Protein AF-A0A2J4G7V6-F1 (afdb_monomer_lite)

pLDDT: mean 71.81, std 12.71, range [44.09, 90.12]

Sequence (106 aa):
MDLEEWRRLLEGRPSLDPGLYDAVISSTPIEGFESVEVWGLPYPPSETLGLEPLTREAVQEYVDYLFNYVVRSRNLDEAYLRWLEERKGVKAWDLWELLERSKADL

Foldseek 3Di:
DDQVVVLVVLPDDDDDDLVPFQADEDCDDDPRHHYDNPPPQDDQLSVVSVPDDDDPVSVVSNVCLCPVFVVPDPHPLRSSQVCCCPVVVDHPPVSVVVVVVRVVVD

Secondary structure (DSSP, 8-state):
--HHHHHHHH--PPPP-TTT-SEEEESS--TTSEEEE-TTSPPPHHHHTTTS---HHHHHHHHHHHHHTGGGSSSHHHHHHHHHHHHH----HHHHHHHHHTTTT-

Radius of gyration: 14.47 Å; chains: 1; bounding box: 30×28×39 Å

Structure (mmCIF, N/CA/C/O backbone):
data_AF-A0A2J4G7V6-F1
#
_entry.id   AF-A0A2J4G7V6-F1
#
loop_
_atom_site.group_PDB
_atom_site.id
_atom_site.type_symbol
_atom_site.label_atom_id
_atom_site.label_alt_id
_atom_site.label_comp_id
_atom_site.label_asym_id
_atom_site.label_entity_id
_atom_site.label_seq_id
_atom_site.pdbx_PDB_ins_code
_atom_site.Cartn_x
_atom_site.Cartn_y
_atom_site.Cartn_z
_atom_site.occupancy
_atom_site.B_iso_or_equiv
_atom_site.auth_seq_id
_atom_site.auth_comp_id
_atom_site.auth_asym_id
_atom_site.auth_atom_id
_atom_site.pdbx_PDB_model_num
ATOM 1 N N . MET A 1 1 ? -11.643 -17.904 16.834 1.00 55.28 1 MET A N 1
ATOM 2 C CA . MET A 1 1 ? -10.712 -17.447 15.785 1.00 55.28 1 MET A CA 1
ATOM 3 C C . MET A 1 1 ? -9.481 -16.965 16.528 1.00 55.28 1 MET A C 1
ATOM 5 O O . MET A 1 1 ? -9.627 -16.026 17.301 1.00 55.28 1 MET A O 1
ATOM 9 N N . ASP A 1 2 ? -8.371 -17.694 16.440 1.00 78.50 2 ASP A N 1
ATOM 10 C CA . ASP A 1 2 ? -7.154 -17.451 17.227 1.00 78.50 2 ASP A CA 1
ATOM 11 C C . ASP A 1 2 ? -6.214 -16.505 16.463 1.00 78.50 2 ASP A C 1
ATOM 13 O O . ASP A 1 2 ? -5.783 -16.820 15.358 1.00 78.50 2 ASP A O 1
ATOM 17 N N . LEU A 1 3 ? -5.944 -15.322 17.016 1.00 71.56 3 LEU A N 1
ATOM 18 C CA . LEU A 1 3 ? -5.118 -14.291 16.374 1.00 71.56 3 LEU A CA 1
ATOM 19 C C . LEU A 1 3 ? -3.626 -14.661 16.362 1.00 71.56 3 LEU A C 1
ATOM 21 O O . LEU A 1 3 ? -2.892 -14.213 15.485 1.00 71.56 3 LEU A O 1
ATOM 25 N N . GLU A 1 4 ? -3.182 -15.506 17.293 1.00 68.75 4 GLU A N 1
ATOM 26 C CA . GLU A 1 4 ? -1.792 -15.960 17.362 1.00 68.75 4 GLU A CA 1
ATOM 27 C C . GLU A 1 4 ? -1.476 -16.962 16.242 1.00 68.75 4 GLU A C 1
ATOM 29 O O . GLU A 1 4 ? -0.383 -16.954 15.675 1.00 68.75 4 GLU A O 1
ATOM 34 N N . GLU A 1 5 ? -2.456 -17.786 15.864 1.00 68.19 5 GLU A N 1
ATOM 35 C CA . GLU A 1 5 ? -2.359 -18.685 14.710 1.00 68.19 5 GLU A CA 1
ATOM 36 C C . GLU A 1 5 ? -2.233 -17.891 13.400 1.00 68.19 5 GLU A C 1
ATOM 38 O O . GLU A 1 5 ? -1.382 -18.196 12.564 1.00 68.19 5 GLU A O 1
ATOM 43 N N . TRP A 1 6 ? -3.002 -16.806 13.263 1.00 65.75 6 TRP A N 1
ATOM 44 C CA . TRP A 1 6 ? -2.882 -15.882 12.134 1.00 65.75 6 TRP A CA 1
ATOM 45 C C . TRP A 1 6 ? -1.517 -15.200 12.079 1.00 65.75 6 TRP A C 1
ATOM 47 O O . TRP A 1 6 ? -0.903 -15.179 11.016 1.00 65.75 6 TRP A O 1
ATOM 57 N N . ARG A 1 7 ? -0.999 -14.705 13.210 1.00 64.50 7 ARG A N 1
ATOM 58 C CA . ARG A 1 7 ? 0.333 -14.081 13.277 1.00 64.50 7 ARG A CA 1
ATOM 59 C C . ARG A 1 7 ? 1.414 -14.988 12.688 1.00 64.50 7 ARG A C 1
ATOM 61 O O . ARG A 1 7 ? 2.187 -14.561 11.837 1.00 64.50 7 ARG A O 1
ATOM 68 N N . ARG A 1 8 ? 1.414 -16.264 13.084 1.00 64.94 8 ARG A N 1
ATOM 69 C CA . ARG A 1 8 ? 2.390 -17.264 12.619 1.00 64.94 8 ARG A CA 1
ATOM 70 C C . ARG A 1 8 ? 2.306 -17.551 11.122 1.00 64.94 8 ARG A C 1
ATOM 72 O O . ARG A 1 8 ? 3.331 -17.807 10.503 1.00 64.94 8 ARG A O 1
ATOM 79 N N . LEU A 1 9 ? 1.108 -17.521 10.541 1.00 66.56 9 LEU A N 1
ATOM 80 C CA . LEU A 1 9 ? 0.916 -17.730 9.101 1.00 66.56 9 LEU A CA 1
ATOM 81 C C . LEU A 1 9 ? 1.381 -16.526 8.266 1.00 66.56 9 LEU A C 1
ATOM 83 O O . LEU A 1 9 ? 1.722 -16.693 7.098 1.00 66.56 9 LEU A O 1
ATOM 87 N N . LEU A 1 10 ? 1.397 -15.331 8.862 1.00 64.81 10 LEU A N 1
ATOM 88 C CA . LEU A 1 10 ? 1.644 -14.059 8.179 1.00 64.81 10 LEU A CA 1
ATOM 89 C C . LEU A 1 10 ? 3.094 -13.557 8.287 1.00 64.81 10 LEU A C 1
ATOM 91 O O . LEU A 1 10 ? 3.486 -12.686 7.519 1.00 64.81 10 LEU A O 1
ATOM 95 N N . GLU A 1 11 ? 3.913 -14.112 9.185 1.00 62.22 11 GLU A N 1
ATOM 96 C CA . GLU A 1 11 ? 5.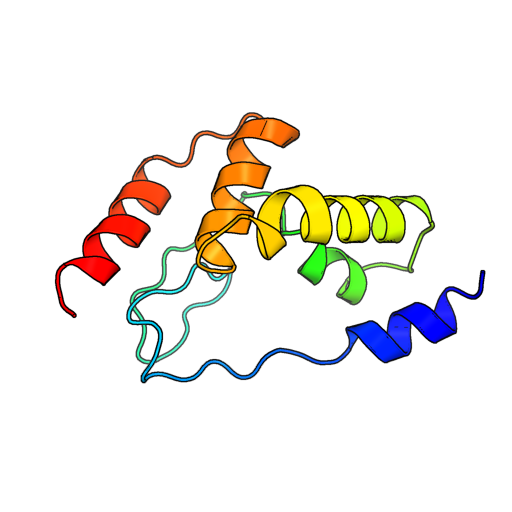328 -13.726 9.368 1.00 62.22 11 GLU A CA 1
ATOM 97 C C . GLU A 1 11 ? 6.243 -14.061 8.164 1.00 62.22 11 GLU A C 1
ATOM 99 O O . GLU A 1 11 ? 7.398 -13.630 8.118 1.00 62.22 11 GLU A O 1
ATOM 104 N N . GLY A 1 12 ? 5.756 -14.799 7.162 1.00 53.88 12 GLY A N 1
ATOM 105 C CA . GLY A 1 12 ? 6.511 -15.100 5.946 1.00 53.88 12 GLY A CA 1
ATOM 106 C C . GLY A 1 12 ? 6.658 -13.877 5.039 1.00 53.88 12 GLY A C 1
ATOM 107 O O . GLY A 1 12 ? 5.762 -13.584 4.251 1.00 53.88 12 GLY A O 1
ATOM 108 N N . ARG A 1 13 ? 7.800 -13.178 5.095 1.00 49.12 13 ARG A N 1
ATOM 109 C CA . ARG A 1 13 ? 8.128 -12.162 4.080 1.00 49.12 13 ARG A CA 1
ATOM 110 C C . ARG A 1 13 ? 8.330 -12.837 2.715 1.00 49.12 13 ARG A C 1
ATOM 112 O O . ARG A 1 13 ? 9.106 -13.792 2.642 1.00 49.12 13 ARG A O 1
ATOM 119 N N . PRO A 1 14 ? 7.698 -12.352 1.633 1.00 54.25 14 PRO A N 1
ATOM 120 C CA . PRO A 1 14 ? 8.003 -12.837 0.294 1.00 54.25 14 PRO A CA 1
ATOM 121 C C . PRO A 1 14 ? 9.444 -12.464 -0.08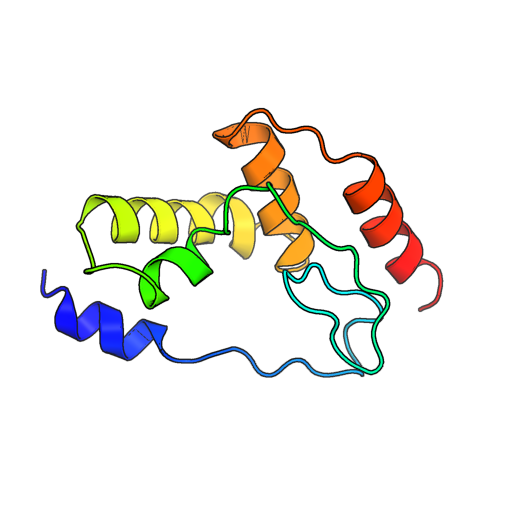1 1.00 54.25 14 PRO A C 1
ATOM 123 O O . PRO A 1 14 ? 9.888 -11.339 0.147 1.00 54.25 14 PRO A O 1
ATOM 126 N N . SER A 1 15 ? 10.190 -13.416 -0.643 1.00 49.22 15 SER A N 1
ATOM 127 C CA . SER A 1 15 ? 11.503 -13.155 -1.235 1.00 49.22 15 SER A CA 1
ATOM 128 C C . SER A 1 15 ? 11.326 -12.383 -2.542 1.00 49.22 15 SER A C 1
ATOM 130 O O . SER A 1 15 ? 10.640 -12.868 -3.443 1.00 49.22 15 SER A O 1
ATOM 132 N N . LEU A 1 16 ? 11.938 -11.203 -2.646 1.00 55.88 16 LEU A N 1
ATOM 133 C CA . LEU A 1 16 ? 11.998 -10.434 -3.890 1.00 55.88 16 LEU A CA 1
ATOM 134 C C . LEU A 1 16 ? 13.011 -11.097 -4.833 1.00 55.88 16 LEU A C 1
ATOM 136 O O . LEU A 1 16 ? 14.169 -11.280 -4.458 1.00 55.88 16 LEU A O 1
ATOM 140 N N . ASP A 1 17 ? 12.566 -11.483 -6.029 1.00 56.09 17 ASP A N 1
ATOM 141 C CA . ASP A 1 17 ? 13.423 -12.022 -7.089 1.00 56.09 17 ASP A CA 1
ATOM 142 C C . ASP A 1 17 ? 13.747 -10.899 -8.095 1.00 56.09 17 ASP A C 1
ATOM 144 O O . ASP A 1 17 ? 12.823 -10.402 -8.748 1.00 56.09 17 ASP A O 1
ATOM 148 N N . PRO A 1 18 ? 15.023 -10.493 -8.240 1.00 51.69 18 PRO A N 1
ATOM 149 C CA . PRO A 1 18 ? 15.445 -9.469 -9.198 1.00 51.69 18 PRO A CA 1
ATOM 150 C C . PRO A 1 18 ? 15.146 -9.809 -10.665 1.00 51.69 18 PRO A C 1
ATOM 152 O O . PRO A 1 18 ? 15.191 -8.926 -11.506 1.00 51.69 18 PRO A O 1
ATOM 155 N N . GLY A 1 19 ? 14.858 -11.072 -11.001 1.00 55.62 19 GLY A N 1
ATOM 156 C CA . GLY A 1 19 ? 14.493 -11.474 -12.364 1.00 55.62 19 GLY A CA 1
ATOM 157 C C . GLY A 1 19 ? 13.025 -11.234 -12.737 1.00 55.62 19 GLY A C 1
ATOM 158 O O . GLY A 1 19 ? 12.639 -11.532 -13.866 1.00 55.62 19 GLY A O 1
ATOM 159 N N . LEU A 1 20 ? 12.195 -10.765 -11.797 1.00 51.50 20 LEU A N 1
ATOM 160 C CA . LEU A 1 20 ? 10.742 -10.615 -11.966 1.00 51.50 20 LEU A CA 1
ATOM 161 C C . LEU A 1 20 ? 10.237 -9.174 -11.803 1.00 51.50 20 LEU A C 1
ATOM 163 O O . LEU A 1 20 ? 9.091 -8.902 -12.164 1.00 51.50 20 LEU A O 1
ATOM 167 N N . TYR A 1 21 ? 11.054 -8.271 -11.256 1.00 52.88 21 TYR A N 1
ATOM 168 C CA . TYR A 1 21 ? 10.655 -6.904 -10.927 1.00 52.88 21 TYR A CA 1
ATOM 169 C C . TYR A 1 21 ? 11.834 -5.949 -11.162 1.00 52.88 21 TYR A C 1
ATOM 171 O O . TYR A 1 21 ? 12.883 -6.144 -10.566 1.00 52.88 21 TYR A O 1
ATOM 179 N N . ASP A 1 22 ? 11.664 -4.905 -11.977 1.00 53.50 22 ASP A N 1
ATOM 180 C CA . ASP A 1 22 ? 12.703 -3.874 -12.186 1.00 53.50 22 ASP A CA 1
ATOM 181 C C . ASP A 1 22 ? 12.523 -2.651 -11.261 1.00 53.50 22 ASP A C 1
ATOM 183 O O . ASP A 1 22 ? 13.456 -1.886 -11.006 1.00 53.50 22 ASP A O 1
ATOM 187 N N . ALA A 1 23 ? 11.324 -2.492 -10.693 1.00 57.28 23 ALA A N 1
ATOM 188 C CA . ALA A 1 23 ? 10.979 -1.434 -9.749 1.00 57.28 23 ALA A CA 1
ATOM 189 C C . ALA A 1 23 ? 10.063 -1.974 -8.644 1.00 57.28 23 ALA A C 1
ATOM 191 O O . ALA A 1 23 ? 9.239 -2.854 -8.898 1.00 57.28 23 ALA A O 1
ATOM 192 N N . VAL A 1 24 ? 10.206 -1.437 -7.431 1.00 61.88 24 VAL A N 1
ATOM 193 C CA . VAL A 1 24 ? 9.420 -1.833 -6.250 1.00 61.88 24 VAL A CA 1
ATOM 194 C C . VAL A 1 24 ? 9.046 -0.611 -5.421 1.00 61.88 24 VAL A C 1
ATOM 196 O O . VAL A 1 24 ? 9.852 0.304 -5.223 1.00 61.88 24 VAL A O 1
ATOM 199 N N . ILE A 1 25 ? 7.822 -0.596 -4.898 1.00 64.12 25 ILE A N 1
ATOM 200 C CA . ILE A 1 25 ? 7.378 0.446 -3.976 1.00 64.12 25 ILE A CA 1
ATOM 201 C C . ILE A 1 25 ? 7.795 0.034 -2.563 1.00 64.12 25 ILE A C 1
ATOM 203 O O . ILE A 1 25 ? 7.349 -0.985 -2.044 1.00 64.12 25 ILE A O 1
ATOM 207 N N . SER A 1 26 ? 8.666 0.818 -1.925 1.00 60.72 26 SER A N 1
ATOM 208 C CA . SER A 1 26 ? 9.211 0.481 -0.607 1.00 60.72 26 SER A CA 1
ATOM 209 C C . SER A 1 26 ? 9.424 1.721 0.254 1.00 60.72 26 SER A C 1
ATOM 211 O O . SER A 1 26 ? 9.852 2.770 -0.223 1.00 60.72 26 SER A O 1
ATOM 213 N N . SER A 1 27 ? 9.187 1.591 1.561 1.00 52.78 27 SER A N 1
ATOM 214 C CA . SER A 1 27 ? 9.516 2.624 2.553 1.00 52.78 27 SER A CA 1
ATOM 215 C C . SER A 1 27 ? 11.022 2.772 2.801 1.00 52.78 27 SER A C 1
ATOM 217 O O . SER A 1 27 ? 11.451 3.656 3.541 1.00 52.78 27 SER A O 1
ATOM 219 N N . THR A 1 28 ? 11.842 1.875 2.256 1.00 53.59 28 THR A N 1
ATOM 220 C CA . THR A 1 28 ? 13.302 1.907 2.373 1.00 53.59 28 THR A CA 1
ATOM 221 C C . THR A 1 28 ? 13.921 1.546 1.024 1.00 53.59 28 THR A C 1
ATOM 223 O O . THR A 1 28 ? 13.483 0.560 0.428 1.00 53.59 28 THR A O 1
ATOM 226 N N . PRO A 1 29 ? 14.924 2.294 0.531 1.00 55.69 29 PRO A N 1
ATOM 227 C CA . PRO A 1 29 ? 15.587 1.968 -0.726 1.00 55.69 29 PRO A CA 1
ATOM 228 C C . PRO A 1 29 ? 16.110 0.528 -0.719 1.00 55.69 29 PRO A C 1
ATOM 230 O O . PRO A 1 29 ? 16.767 0.113 0.239 1.00 55.69 29 PRO A O 1
ATOM 233 N N . ILE A 1 30 ? 15.809 -0.231 -1.774 1.00 64.19 30 ILE A N 1
ATOM 234 C CA . ILE A 1 30 ? 16.294 -1.603 -1.958 1.00 64.19 30 ILE A CA 1
ATOM 235 C C . ILE A 1 30 ? 17.385 -1.562 -3.024 1.00 64.19 30 ILE A C 1
ATOM 237 O O . ILE A 1 30 ? 17.151 -1.128 -4.150 1.00 64.19 30 ILE A O 1
ATOM 241 N N . GLU A 1 31 ? 18.595 -1.979 -2.656 1.00 59.84 31 GLU A N 1
ATOM 242 C CA . GLU A 1 31 ?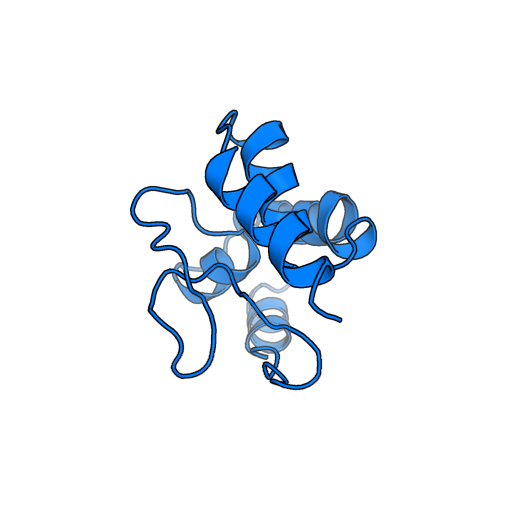 19.750 -1.966 -3.554 1.00 59.84 31 GLU A CA 1
ATOM 243 C C . GLU A 1 3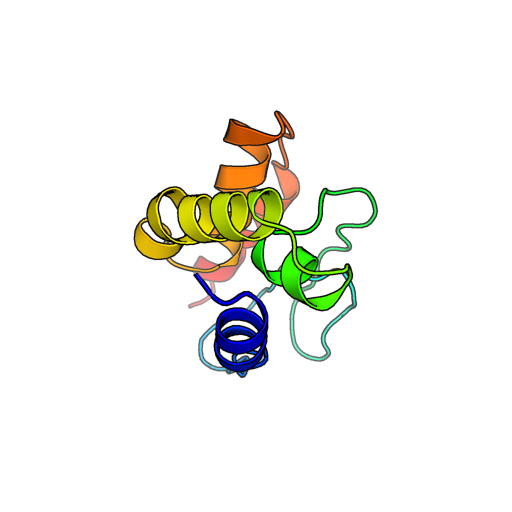1 ? 19.481 -2.840 -4.792 1.00 59.84 31 GLU A C 1
ATOM 245 O O . GLU A 1 31 ? 19.112 -4.007 -4.667 1.00 59.84 31 GLU A O 1
ATOM 250 N N . GLY A 1 32 ? 19.650 -2.261 -5.986 1.00 65.81 32 GLY A N 1
ATOM 251 C CA . GLY A 1 32 ? 19.416 -2.941 -7.265 1.00 65.81 32 GLY A CA 1
ATOM 252 C C . GLY A 1 32 ? 18.041 -2.713 -7.902 1.00 65.81 32 GLY A C 1
ATOM 253 O O . GLY A 1 32 ? 17.835 -3.203 -9.005 1.00 65.81 32 GLY A O 1
ATOM 254 N N . PHE A 1 33 ? 17.143 -1.952 -7.268 1.00 61.12 33 PHE A N 1
ATOM 255 C CA . PHE A 1 33 ? 15.825 -1.613 -7.817 1.00 61.12 33 PHE A CA 1
ATOM 256 C C . PHE A 1 33 ? 15.624 -0.097 -7.879 1.00 61.12 33 PHE A C 1
ATOM 258 O O . PHE A 1 33 ? 16.115 0.639 -7.018 1.00 61.12 33 PHE A O 1
ATOM 265 N N . GLU A 1 34 ? 14.858 0.378 -8.862 1.00 61.31 34 GLU A N 1
ATOM 266 C CA . GLU A 1 34 ? 14.348 1.749 -8.830 1.00 61.31 34 GLU A CA 1
ATOM 267 C C . GLU A 1 34 ? 13.254 1.834 -7.750 1.00 61.31 34 GLU A C 1
ATOM 269 O O . GLU A 1 34 ? 12.228 1.153 -7.824 1.00 61.31 34 GLU A O 1
ATOM 274 N N . SER A 1 35 ? 13.502 2.619 -6.697 1.00 57.44 35 SER A N 1
ATOM 275 C CA . SER A 1 35 ? 12.604 2.746 -5.544 1.00 57.44 35 SER A CA 1
ATOM 276 C C . SER A 1 35 ? 12.103 4.176 -5.394 1.00 57.44 35 SER A C 1
ATOM 278 O O . SER A 1 35 ? 12.907 5.111 -5.388 1.00 57.44 35 SER A O 1
ATOM 280 N N . VAL A 1 36 ? 10.800 4.342 -5.174 1.00 60.97 36 VAL A N 1
ATOM 281 C CA . VAL A 1 36 ? 10.223 5.634 -4.785 1.00 60.97 36 VAL A CA 1
ATOM 282 C C . VAL A 1 36 ? 10.006 5.658 -3.283 1.00 60.97 36 VAL A C 1
ATOM 284 O O . VAL A 1 36 ? 9.354 4.777 -2.726 1.00 60.97 36 VAL A O 1
ATOM 287 N N . GLU A 1 37 ? 10.528 6.695 -2.633 1.00 57.31 37 GLU A N 1
ATOM 288 C CA . GLU A 1 37 ? 10.251 6.962 -1.228 1.00 57.31 37 GLU A CA 1
ATOM 289 C C . GLU A 1 37 ? 8.762 7.273 -1.021 1.00 57.31 37 GLU A C 1
ATOM 291 O O . GLU A 1 37 ? 8.258 8.318 -1.424 1.00 57.31 37 GLU A O 1
ATOM 296 N N . VAL A 1 38 ? 8.054 6.370 -0.343 1.00 63.66 38 VAL A N 1
ATOM 297 C CA . VAL A 1 38 ? 6.620 6.503 -0.024 1.00 63.66 38 VAL A CA 1
ATOM 298 C C . VAL A 1 38 ? 6.348 7.129 1.345 1.00 63.66 38 VAL A C 1
ATOM 300 O O . VAL A 1 38 ? 5.299 6.898 1.949 1.00 63.66 38 VAL A O 1
ATOM 303 N N . TRP A 1 39 ? 7.287 7.922 1.868 1.00 58.47 39 TRP A N 1
ATOM 304 C CA . TRP A 1 39 ? 7.140 8.579 3.168 1.00 58.47 39 TRP A CA 1
ATOM 305 C C . TRP A 1 39 ? 5.842 9.399 3.233 1.00 58.47 39 TRP A C 1
ATOM 307 O O . TRP A 1 39 ? 5.629 10.325 2.454 1.00 58.47 39 TRP A O 1
ATOM 317 N N . GLY A 1 40 ? 4.970 9.057 4.186 1.00 66.19 40 GLY A N 1
ATOM 318 C CA . GLY A 1 40 ? 3.671 9.710 4.384 1.00 66.19 40 GLY A CA 1
ATOM 319 C C . GLY A 1 40 ? 2.483 9.020 3.704 1.00 66.19 40 GLY A C 1
ATOM 320 O O . GLY A 1 40 ? 1.346 9.433 3.943 1.00 66.19 40 GLY A O 1
ATOM 321 N N . LEU A 1 41 ? 2.704 7.960 2.918 1.00 76.12 41 LEU A N 1
ATOM 322 C CA . LEU A 1 41 ? 1.620 7.103 2.441 1.00 76.12 41 LEU A CA 1
ATOM 323 C C . LEU A 1 41 ? 1.217 6.074 3.514 1.00 76.12 41 LEU A C 1
ATOM 325 O O . LEU A 1 41 ? 2.077 5.583 4.248 1.00 76.12 41 LEU A O 1
ATOM 329 N N . PRO A 1 42 ? -0.084 5.745 3.636 1.00 77.06 42 PRO A N 1
ATOM 330 C CA . PRO A 1 42 ? -0.543 4.688 4.530 1.00 77.06 42 PRO A CA 1
ATOM 331 C C . PRO A 1 42 ? 0.137 3.356 4.214 1.00 77.06 42 PRO A C 1
ATOM 333 O O . PRO A 1 42 ? 0.074 2.910 3.075 1.00 77.06 42 PRO A O 1
ATOM 336 N N . TYR A 1 43 ? 0.713 2.692 5.220 1.00 76.44 43 TYR A N 1
ATOM 337 C CA . TYR A 1 43 ? 1.281 1.355 5.040 1.00 76.44 43 TYR A CA 1
ATOM 338 C C . TYR A 1 43 ? 0.242 0.382 4.467 1.00 76.44 43 TYR A C 1
ATOM 340 O O . TYR A 1 43 ? -0.920 0.419 4.894 1.00 76.44 43 TYR A O 1
ATOM 348 N N . PRO A 1 44 ? 0.637 -0.510 3.541 1.00 77.38 44 PRO A N 1
ATOM 349 C CA . PRO A 1 44 ? -0.259 -1.543 3.055 1.00 77.38 44 PRO A CA 1
ATOM 350 C C . PRO A 1 44 ? -0.713 -2.437 4.221 1.00 77.38 44 PRO A C 1
ATOM 352 O O . PRO A 1 44 ? 0.082 -2.710 5.128 1.00 77.38 44 PRO A O 1
ATOM 355 N N . PRO A 1 45 ? -1.949 -2.970 4.190 1.00 80.06 45 PRO A N 1
ATOM 356 C CA . PRO A 1 45 ? -2.481 -3.820 5.260 1.00 80.06 45 PRO A CA 1
ATOM 357 C C . PRO A 1 45 ? -1.609 -5.041 5.597 1.00 80.06 45 PRO A C 1
ATOM 359 O O . PRO A 1 45 ? -1.638 -5.543 6.717 1.00 80.06 45 PRO A O 1
ATOM 362 N N . SER A 1 46 ? -0.808 -5.518 4.639 1.00 74.06 46 SER A N 1
ATOM 363 C CA . SER A 1 46 ? 0.171 -6.593 4.838 1.00 74.06 46 SER A CA 1
ATOM 364 C C . SER A 1 46 ? 1.292 -6.232 5.812 1.00 74.06 46 SER A C 1
ATOM 366 O O . SER A 1 46 ? 1.773 -7.101 6.531 1.00 74.06 46 SER A O 1
ATOM 368 N N . GLU A 1 47 ? 1.708 -4.968 5.852 1.00 70.81 47 GLU A N 1
ATOM 369 C CA . GLU A 1 47 ? 2.781 -4.499 6.733 1.00 70.81 47 GLU A CA 1
ATOM 370 C C . GLU A 1 47 ? 2.261 -4.106 8.116 1.00 70.81 47 GLU A C 1
ATOM 372 O O . GLU A 1 47 ? 2.974 -4.235 9.110 1.00 70.81 47 GLU A O 1
ATOM 377 N N . THR A 1 48 ? 0.991 -3.707 8.215 1.00 71.19 48 THR A N 1
ATOM 378 C CA . THR A 1 48 ? 0.362 -3.325 9.488 1.00 71.19 48 THR A CA 1
ATOM 379 C C . THR A 1 48 ? 0.248 -4.507 10.456 1.00 71.19 48 THR A C 1
ATOM 381 O O . THR A 1 48 ? 0.371 -4.333 11.666 1.00 71.19 48 THR A O 1
ATOM 384 N N . LEU A 1 49 ? 0.101 -5.728 9.930 1.00 69.56 49 LEU A N 1
ATOM 385 C CA . LEU A 1 49 ? 0.041 -6.963 10.723 1.00 69.56 49 LEU A CA 1
ATOM 386 C C . LEU A 1 49 ? 1.331 -7.272 11.498 1.00 69.56 49 LEU A C 1
ATOM 388 O O . LEU A 1 49 ? 1.280 -8.002 12.486 1.00 69.56 49 LEU A O 1
ATOM 392 N N . GLY A 1 50 ? 2.477 -6.753 11.048 1.00 60.97 50 GLY A N 1
ATOM 393 C CA . GLY A 1 50 ? 3.777 -6.978 11.684 1.00 60.97 50 GLY A CA 1
ATOM 394 C C . GLY A 1 50 ? 4.200 -5.892 12.677 1.00 60.97 50 GLY A C 1
ATOM 395 O O . GLY A 1 50 ? 5.199 -6.076 13.371 1.00 60.97 50 GLY A O 1
ATOM 396 N N . LEU A 1 51 ? 3.484 -4.763 12.731 1.00 61.03 51 LEU A N 1
ATOM 397 C CA . LEU A 1 51 ? 3.908 -3.556 13.456 1.00 61.03 51 LEU A CA 1
ATOM 398 C C . LEU A 1 51 ? 3.111 -3.294 14.743 1.00 61.03 51 LEU A C 1
ATOM 400 O O . LEU A 1 51 ? 3.638 -2.674 15.665 1.00 61.03 51 LEU A O 1
ATOM 404 N N . GLU A 1 52 ? 1.873 -3.780 14.835 1.00 63.66 52 GLU A N 1
ATOM 405 C CA . GLU A 1 52 ? 0.969 -3.524 15.963 1.00 63.66 52 GLU A CA 1
ATOM 406 C C . GLU A 1 52 ? 0.401 -4.824 16.565 1.00 63.66 52 GLU A C 1
ATOM 408 O O . GLU A 1 52 ? 0.442 -5.878 15.923 1.00 63.66 52 GLU A O 1
ATOM 413 N N . PRO A 1 53 ? -0.140 -4.797 17.803 1.00 69.69 53 PRO A N 1
ATOM 414 C CA . PRO A 1 53 ? -0.898 -5.922 18.340 1.00 69.69 53 PRO A CA 1
ATOM 415 C C . PRO A 1 53 ? -2.023 -6.309 17.376 1.00 69.69 53 PRO A C 1
ATOM 417 O O . PRO A 1 53 ? -2.848 -5.472 17.016 1.00 69.69 53 PRO A O 1
ATOM 420 N N . LEU A 1 54 ? -2.066 -7.581 16.972 1.00 76.44 54 LEU A N 1
ATOM 421 C CA . LEU A 1 54 ? -3.047 -8.067 16.004 1.00 76.44 54 LEU A CA 1
ATOM 422 C C . LEU A 1 54 ? -4.476 -7.833 16.519 1.00 76.44 54 LEU A C 1
ATOM 424 O O . LEU A 1 54 ? -4.874 -8.379 17.551 1.00 76.44 54 LEU A O 1
ATOM 428 N N . THR A 1 55 ? -5.260 -7.048 15.784 1.00 83.56 55 THR A N 1
ATOM 429 C CA . THR A 1 55 ? -6.688 -6.825 16.045 1.00 83.56 55 THR A CA 1
ATOM 430 C C . THR A 1 55 ? -7.541 -7.541 15.004 1.00 83.56 55 THR A C 1
ATOM 432 O O . THR A 1 55 ? -7.077 -7.888 13.915 1.00 83.56 55 THR A O 1
ATOM 435 N N . ARG A 1 56 ? -8.821 -7.771 15.320 1.00 83.75 56 ARG A N 1
ATOM 436 C CA . ARG A 1 56 ? -9.770 -8.348 14.356 1.00 83.75 56 ARG A CA 1
ATOM 437 C C . ARG A 1 56 ? -9.915 -7.440 13.137 1.00 83.75 56 ARG A C 1
ATOM 439 O O . ARG A 1 56 ? -9.996 -7.935 12.019 1.00 83.75 56 ARG A O 1
ATOM 446 N N . GLU A 1 57 ? -9.954 -6.137 13.372 1.00 85.25 57 GLU A N 1
ATOM 447 C CA . GLU A 1 57 ? -10.105 -5.106 12.356 1.00 85.25 57 GLU A CA 1
ATOM 448 C C . GLU A 1 57 ? -8.910 -5.120 11.398 1.00 85.25 57 GLU A C 1
ATOM 450 O O . GLU A 1 57 ? -9.116 -5.123 10.187 1.00 85.25 57 GLU A O 1
ATOM 455 N N . ALA A 1 58 ? -7.684 -5.247 11.920 1.00 81.19 58 ALA A N 1
ATOM 456 C CA . ALA A 1 58 ? -6.476 -5.360 11.104 1.00 81.19 58 ALA A CA 1
ATOM 457 C C . ALA A 1 58 ? -6.464 -6.641 10.252 1.00 81.19 58 ALA A C 1
ATOM 459 O O . ALA A 1 58 ? -6.158 -6.593 9.062 1.00 81.19 58 ALA A O 1
ATOM 460 N N . VAL A 1 59 ? -6.857 -7.786 10.825 1.00 82.69 59 VAL A N 1
ATOM 461 C CA . VAL A 1 59 ? -6.980 -9.044 10.062 1.00 82.69 59 VAL A CA 1
ATOM 462 C C . VAL A 1 59 ? -8.037 -8.918 8.973 1.00 82.69 59 VAL A C 1
ATOM 464 O O . VAL A 1 59 ? -7.827 -9.376 7.853 1.00 82.69 59 VAL A O 1
ATOM 467 N N . GLN A 1 60 ? -9.172 -8.293 9.281 1.00 87.81 60 GLN A N 1
ATOM 468 C CA . GLN A 1 60 ? -10.238 -8.104 8.309 1.00 87.81 60 GLN A CA 1
ATOM 469 C C . GLN A 1 60 ? -9.815 -7.160 7.178 1.00 87.81 60 GLN A C 1
ATOM 471 O O . GLN A 1 60 ? -10.050 -7.486 6.018 1.00 87.81 60 GLN A O 1
ATOM 476 N N . GLU A 1 61 ? -9.141 -6.047 7.484 1.00 85.62 61 GLU A N 1
ATOM 477 C CA . GLU A 1 61 ? -8.591 -5.140 6.468 1.00 85.62 61 GLU A CA 1
ATOM 478 C C . GLU A 1 61 ? -7.543 -5.847 5.596 1.00 85.62 61 GLU A C 1
ATOM 480 O O . GLU A 1 61 ? -7.544 -5.669 4.379 1.00 85.62 61 GLU A O 1
ATOM 485 N N . TYR A 1 62 ? -6.710 -6.717 6.174 1.00 86.44 62 TYR A N 1
ATOM 486 C CA . TYR A 1 62 ? -5.757 -7.527 5.416 1.00 86.44 62 TYR A CA 1
ATOM 487 C C . TYR A 1 62 ? -6.428 -8.558 4.497 1.00 86.44 62 TYR A C 1
ATOM 489 O O . TYR A 1 62 ? -6.058 -8.685 3.330 1.00 86.44 62 TYR A O 1
ATOM 497 N N . VAL A 1 63 ? -7.435 -9.284 4.986 1.00 86.44 63 VAL A N 1
ATOM 498 C CA . VAL A 1 63 ? -8.186 -10.251 4.169 1.00 86.44 63 VAL A CA 1
ATOM 499 C C . VAL A 1 63 ? -8.912 -9.535 3.028 1.00 86.44 63 VAL A C 1
ATOM 501 O 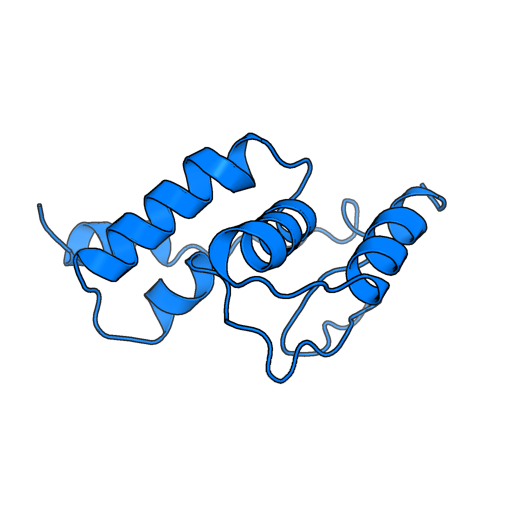O . VAL A 1 63 ? -8.831 -9.972 1.878 1.00 86.44 63 VAL A O 1
ATOM 504 N N . ASP A 1 64 ? -9.560 -8.405 3.315 1.00 88.88 64 ASP A N 1
ATOM 505 C CA . ASP A 1 64 ? -10.170 -7.551 2.294 1.00 88.88 64 ASP A CA 1
ATOM 506 C C . ASP A 1 64 ? -9.126 -7.082 1.273 1.00 88.88 64 ASP A C 1
ATOM 508 O O . ASP A 1 64 ? -9.406 -7.074 0.073 1.00 88.88 64 ASP A O 1
ATOM 512 N N . TYR A 1 65 ? -7.928 -6.706 1.729 1.00 87.69 65 TYR A N 1
ATOM 513 C CA . TYR A 1 65 ? -6.830 -6.290 0.864 1.00 87.69 65 TYR A CA 1
ATOM 514 C C . TYR A 1 65 ? -6.402 -7.407 -0.095 1.00 87.69 65 TYR A C 1
ATOM 516 O O . TYR A 1 65 ? -6.314 -7.192 -1.306 1.00 87.69 65 TYR A O 1
ATOM 524 N N . LEU A 1 66 ? -6.227 -8.627 0.418 1.00 85.88 66 LEU A N 1
ATOM 525 C CA . LEU A 1 66 ? -5.857 -9.783 -0.394 1.00 85.88 66 LEU A CA 1
ATOM 526 C C . LEU A 1 66 ? -6.887 -10.077 -1.492 1.00 85.88 66 LEU A C 1
ATOM 528 O O . LEU A 1 66 ? -6.535 -10.177 -2.667 1.00 85.88 66 LEU A O 1
ATOM 532 N N . PHE A 1 67 ? -8.163 -10.213 -1.125 1.00 89.69 67 PHE A N 1
ATOM 533 C CA . PHE A 1 67 ? -9.187 -10.674 -2.066 1.00 89.69 67 PHE A CA 1
ATOM 534 C C . PHE A 1 67 ? -9.662 -9.593 -3.036 1.00 89.69 67 PHE A C 1
ATOM 536 O O . PHE A 1 67 ? -10.006 -9.909 -4.178 1.00 89.69 67 PHE A O 1
ATOM 543 N N . ASN A 1 68 ? -9.693 -8.330 -2.606 1.00 90.12 68 ASN A N 1
ATOM 544 C CA . ASN A 1 68 ? -10.169 -7.244 -3.458 1.00 90.12 68 ASN A CA 1
ATOM 545 C C . ASN A 1 68 ? -9.059 -6.649 -4.328 1.00 90.12 68 ASN A C 1
ATOM 547 O O . ASN A 1 68 ? -9.362 -6.210 -5.437 1.00 90.12 68 ASN A O 1
ATOM 551 N N . TYR A 1 69 ? -7.805 -6.672 -3.862 1.00 88.06 69 TYR A N 1
ATOM 552 C CA . TYR A 1 69 ? -6.688 -6.018 -4.544 1.00 88.06 69 TYR A CA 1
ATOM 553 C C . TYR A 1 69 ? -5.636 -7.021 -5.011 1.00 88.06 69 TYR A C 1
ATOM 555 O O . TYR A 1 69 ? -5.450 -7.165 -6.214 1.00 88.06 69 TYR A O 1
ATOM 563 N N . VAL A 1 70 ? -5.003 -7.783 -4.113 1.00 84.50 70 VAL A N 1
ATOM 564 C CA . VAL A 1 70 ? -3.856 -8.642 -4.484 1.00 84.50 70 VAL A CA 1
ATOM 565 C C . VAL A 1 70 ? -4.218 -9.695 -5.533 1.00 84.50 70 VAL A C 1
ATOM 567 O O . VAL A 1 70 ? -3.522 -9.818 -6.532 1.00 84.50 70 VAL A O 1
ATOM 570 N N . VAL A 1 71 ? -5.332 -10.412 -5.365 1.00 83.69 71 VAL A N 1
ATOM 571 C CA . VAL A 1 71 ? -5.766 -11.458 -6.317 1.00 83.69 71 VAL A CA 1
ATOM 572 C C . VAL A 1 71 ? -6.128 -10.890 -7.699 1.00 83.69 71 VAL A C 1
ATOM 574 O O . VAL A 1 71 ? -6.097 -11.613 -8.693 1.00 83.69 71 VAL A O 1
ATOM 577 N N . ARG A 1 72 ? -6.510 -9.611 -7.772 1.00 84.81 72 ARG A N 1
ATOM 578 C CA . ARG A 1 72 ? -6.973 -8.952 -9.006 1.00 84.81 72 ARG A CA 1
ATOM 579 C C . ARG A 1 72 ? -5.907 -8.095 -9.678 1.00 84.81 72 ARG A C 1
ATOM 581 O O . ARG A 1 72 ? -6.129 -7.632 -10.796 1.00 84.81 72 ARG A O 1
ATOM 588 N N . SER A 1 73 ? -4.793 -7.881 -8.998 1.00 82.94 73 SER A N 1
ATOM 589 C CA . SER A 1 73 ? -3.667 -7.097 -9.475 1.00 82.94 73 SER A CA 1
ATOM 590 C C . SER A 1 73 ? -2.596 -7.997 -10.063 1.00 82.94 73 SER A C 1
ATOM 592 O O . SER A 1 73 ? -2.477 -9.173 -9.724 1.00 82.94 73 SER A O 1
ATOM 594 N N . ARG A 1 74 ? -1.791 -7.438 -10.962 1.00 80.94 74 ARG A N 1
ATOM 595 C CA . ARG A 1 74 ? -0.694 -8.168 -11.599 1.00 80.94 74 ARG A CA 1
ATOM 596 C C . ARG A 1 74 ? 0.454 -8.417 -10.623 1.00 80.94 74 ARG A C 1
ATOM 598 O O . ARG A 1 74 ? 1.136 -9.427 -10.740 1.00 80.94 74 ARG A O 1
ATOM 605 N N . ASN A 1 75 ? 0.660 -7.498 -9.683 1.00 79.75 75 ASN A N 1
ATOM 606 C CA . ASN A 1 75 ? 1.668 -7.570 -8.631 1.00 79.75 75 ASN A CA 1
ATOM 607 C C . ASN A 1 75 ? 1.200 -6.823 -7.365 1.00 79.75 75 ASN A C 1
ATOM 609 O O . ASN A 1 75 ? 0.110 -6.240 -7.326 1.00 79.75 75 ASN A O 1
ATOM 613 N N . LEU A 1 76 ? 2.022 -6.877 -6.314 1.00 80.75 76 LEU A N 1
ATOM 614 C CA . LEU A 1 76 ? 1.730 -6.240 -5.027 1.00 80.75 76 LEU A CA 1
ATOM 615 C C . LEU A 1 76 ? 1.736 -4.708 -5.113 1.00 80.75 76 LEU A C 1
ATOM 617 O O . LEU A 1 76 ? 0.920 -4.079 -4.443 1.00 80.75 76 LEU A O 1
ATOM 621 N N . ASP A 1 77 ? 2.574 -4.121 -5.968 1.00 82.25 77 ASP A N 1
ATOM 622 C CA . ASP A 1 77 ? 2.628 -2.669 -6.171 1.00 82.25 77 ASP A CA 1
ATOM 623 C C . ASP A 1 77 ? 1.320 -2.140 -6.779 1.00 82.25 77 ASP A C 1
ATOM 625 O O . ASP A 1 77 ? 0.723 -1.198 -6.262 1.00 82.25 77 ASP A O 1
ATOM 629 N N . GLU A 1 78 ? 0.792 -2.802 -7.815 1.00 84.94 78 GLU A N 1
ATOM 630 C CA . GLU A 1 78 ? -0.509 -2.465 -8.401 1.00 84.94 78 GLU A CA 1
ATOM 631 C C . GLU A 1 78 ? -1.643 -2.630 -7.377 1.00 84.94 78 GLU A C 1
ATOM 633 O O . GLU A 1 78 ? -2.563 -1.812 -7.315 1.00 84.94 78 GLU A O 1
ATOM 638 N N . ALA A 1 79 ? -1.602 -3.691 -6.563 1.00 87.56 79 ALA A N 1
ATOM 639 C CA . ALA A 1 79 ? -2.577 -3.906 -5.493 1.00 87.56 79 ALA A CA 1
ATOM 640 C C . ALA A 1 79 ? -2.564 -2.763 -4.474 1.00 87.56 79 ALA A C 1
ATOM 642 O O . ALA A 1 79 ? -3.626 -2.263 -4.093 1.00 87.56 79 ALA A O 1
ATOM 643 N N . TYR A 1 80 ? -1.373 -2.320 -4.082 1.00 85.69 80 TYR A N 1
ATOM 644 C CA . TYR A 1 80 ? -1.193 -1.231 -3.140 1.00 85.69 80 TYR A CA 1
ATOM 645 C C . TYR A 1 80 ? -1.699 0.103 -3.698 1.00 85.69 80 TYR A C 1
ATOM 647 O O . TYR A 1 80 ? -2.461 0.793 -3.019 1.00 85.69 80 TYR A O 1
ATOM 655 N N . LEU A 1 81 ? -1.365 0.438 -4.949 1.00 87.69 81 LEU A N 1
ATOM 656 C CA . LEU A 1 81 ? -1.816 1.679 -5.590 1.00 87.69 81 LEU A CA 1
ATOM 657 C C . LEU A 1 81 ? -3.337 1.740 -5.746 1.00 87.69 81 LEU A C 1
ATOM 659 O O . LEU A 1 81 ? -3.951 2.753 -5.408 1.00 87.69 81 LEU A O 1
ATOM 663 N N . ARG A 1 82 ? -3.968 0.641 -6.175 1.00 88.25 82 ARG A N 1
ATOM 664 C CA . ARG A 1 82 ? -5.436 0.559 -6.247 1.00 88.25 82 ARG A CA 1
ATOM 665 C C . ARG A 1 82 ? -6.085 0.726 -4.873 1.00 88.25 82 ARG A C 1
ATOM 667 O O . ARG A 1 82 ? -7.083 1.432 -4.744 1.00 88.25 82 ARG A O 1
ATOM 674 N N . TRP A 1 83 ? -5.522 0.106 -3.836 1.00 89.62 83 TRP A N 1
ATOM 675 C CA . TRP A 1 83 ? -6.020 0.261 -2.468 1.00 89.62 83 TRP A CA 1
ATOM 676 C C . TRP A 1 83 ? -5.856 1.698 -1.951 1.00 89.62 83 TRP A C 1
ATOM 678 O O . TRP A 1 83 ? -6.792 2.240 -1.359 1.00 89.62 83 TRP A O 1
ATOM 688 N N . LEU A 1 84 ? -4.718 2.347 -2.209 1.00 88.31 84 LEU A N 1
ATOM 689 C CA . LEU A 1 84 ? -4.489 3.750 -1.849 1.00 88.31 84 LEU A CA 1
ATOM 690 C C . LEU A 1 84 ? -5.539 4.676 -2.471 1.00 88.31 84 LEU A C 1
ATOM 692 O O . LEU A 1 84 ? -6.107 5.524 -1.776 1.00 88.31 84 LEU A O 1
ATOM 696 N N . GLU A 1 85 ? -5.840 4.486 -3.753 1.00 88.06 85 GLU A N 1
ATOM 697 C CA . GLU A 1 85 ? -6.821 5.303 -4.462 1.00 88.06 85 GLU A CA 1
ATOM 698 C C . GLU A 1 85 ? -8.247 5.055 -3.973 1.00 88.06 85 GLU A C 1
ATOM 700 O O . GLU A 1 85 ? -8.961 6.002 -3.642 1.00 88.06 85 GLU A O 1
ATOM 705 N N . GLU A 1 86 ? -8.666 3.793 -3.890 1.00 87.00 86 GLU A N 1
ATOM 706 C CA . GLU A 1 86 ? -10.059 3.444 -3.606 1.00 87.00 86 GLU A CA 1
ATOM 707 C C . GLU A 1 86 ? -10.422 3.551 -2.122 1.00 87.00 86 GLU A C 1
ATOM 709 O O . GLU A 1 86 ? -11.508 4.023 -1.780 1.00 87.00 86 GLU A O 1
ATOM 714 N N . ARG A 1 87 ? -9.540 3.099 -1.222 1.00 83.94 87 ARG A N 1
ATOM 715 C CA . ARG A 1 87 ? -9.820 3.047 0.223 1.00 83.94 87 ARG A CA 1
ATOM 716 C C . ARG A 1 87 ? -9.313 4.266 0.973 1.00 83.94 87 ARG A C 1
ATOM 718 O O . ARG A 1 87 ? -9.907 4.614 1.993 1.00 83.94 87 ARG A O 1
ATOM 725 N N . LYS A 1 88 ? -8.223 4.892 0.519 1.00 80.06 88 LYS A N 1
ATOM 726 C CA . LYS A 1 88 ? -7.618 6.047 1.205 1.00 80.06 88 LYS A CA 1
ATOM 727 C C . LYS A 1 88 ? -7.807 7.362 0.440 1.00 80.06 88 LYS A C 1
ATOM 729 O O . LYS A 1 88 ? -7.518 8.417 0.997 1.00 80.06 88 LYS A O 1
ATOM 734 N N . GLY A 1 89 ? -8.335 7.326 -0.788 1.00 81.19 89 GLY A N 1
ATOM 735 C CA . GLY A 1 89 ? -8.565 8.519 -1.609 1.00 81.19 89 GLY A CA 1
ATOM 736 C C . GLY A 1 89 ? -7.276 9.199 -2.076 1.00 81.19 89 GLY A C 1
ATOM 737 O O . GLY A 1 89 ? -7.314 10.353 -2.507 1.00 81.19 89 GLY A O 1
ATOM 738 N N . VAL A 1 90 ? -6.134 8.514 -1.965 1.00 81.06 90 VAL A N 1
ATOM 739 C CA . VAL A 1 90 ? -4.819 9.055 -2.306 1.00 81.06 90 VAL A CA 1
ATOM 740 C C . VAL A 1 90 ? -4.515 8.726 -3.758 1.00 81.06 90 VAL A C 1
ATOM 742 O O . VAL A 1 90 ? -4.394 7.561 -4.114 1.00 81.06 90 VAL A O 1
ATOM 745 N N . LYS A 1 91 ? -4.368 9.755 -4.594 1.00 78.81 91 LYS A N 1
ATOM 746 C CA . LYS A 1 91 ? -3.963 9.596 -5.994 1.00 78.81 91 LYS A CA 1
ATOM 747 C C . LYS A 1 91 ? -2.450 9.707 -6.106 1.00 78.81 91 LYS A C 1
ATOM 749 O O . LYS A 1 91 ? -1.912 10.798 -5.928 1.00 78.81 91 LYS A O 1
ATOM 754 N N . ALA A 1 92 ? -1.788 8.598 -6.409 1.00 79.25 92 ALA A N 1
ATOM 755 C CA . ALA A 1 92 ? -0.336 8.518 -6.531 1.00 79.25 92 ALA A CA 1
ATOM 756 C C . ALA A 1 92 ? 0.079 8.336 -8.000 1.00 79.25 92 ALA A C 1
ATOM 758 O O . ALA A 1 92 ? 0.642 7.312 -8.379 1.00 79.25 92 ALA A O 1
ATOM 759 N N . TRP A 1 93 ? -0.240 9.330 -8.837 1.00 79.88 93 TRP A N 1
ATOM 760 C CA . TRP A 1 93 ? -0.000 9.286 -10.286 1.00 79.88 93 TRP A CA 1
ATOM 761 C C . TRP A 1 93 ? 1.459 8.998 -10.646 1.00 79.88 93 TRP A C 1
ATOM 763 O O . TRP A 1 93 ? 1.706 8.187 -11.532 1.00 79.88 93 TRP A O 1
ATOM 773 N N . ASP A 1 94 ? 2.404 9.586 -9.912 1.00 77.19 94 ASP A N 1
ATOM 774 C CA . ASP A 1 94 ? 3.838 9.378 -10.139 1.00 77.19 94 ASP A CA 1
ATOM 775 C C . ASP A 1 94 ? 4.248 7.910 -9.904 1.00 77.19 94 ASP A C 1
ATOM 777 O O . ASP A 1 94 ? 5.093 7.371 -10.617 1.00 77.19 94 ASP A O 1
ATOM 781 N N . LEU A 1 95 ? 3.609 7.224 -8.945 1.00 81.12 95 LEU A N 1
ATOM 782 C CA . LEU A 1 95 ? 3.857 5.803 -8.678 1.00 81.12 95 LEU A CA 1
ATOM 783 C C . LEU A 1 95 ? 3.231 4.902 -9.746 1.00 81.12 95 LEU A C 1
ATOM 785 O O . LEU A 1 95 ? 3.825 3.893 -10.120 1.00 81.12 95 LEU A O 1
ATOM 789 N N . TRP A 1 96 ? 2.053 5.269 -10.257 1.00 83.88 96 TRP A N 1
ATOM 790 C CA . TRP A 1 96 ? 1.448 4.582 -11.399 1.00 83.88 96 TRP A CA 1
ATOM 791 C C . TRP A 1 96 ? 2.306 4.709 -12.656 1.00 83.88 96 TRP A C 1
ATOM 793 O O . TRP A 1 96 ? 2.485 3.727 -13.372 1.00 83.88 96 TRP A O 1
ATOM 803 N N . GLU A 1 97 ? 2.854 5.896 -12.917 1.00 82.81 97 GLU A N 1
ATOM 804 C CA . GLU A 1 97 ? 3.750 6.115 -14.049 1.00 82.81 97 GLU A CA 1
ATOM 805 C C . GLU A 1 97 ? 5.019 5.264 -13.918 1.00 82.81 97 GLU A C 1
ATOM 807 O O . GLU A 1 97 ? 5.406 4.592 -14.872 1.00 82.81 97 GLU A O 1
ATOM 812 N N . LEU A 1 98 ? 5.623 5.217 -12.728 1.00 77.94 98 LEU A N 1
ATOM 813 C CA . LEU A 1 98 ? 6.790 4.376 -12.459 1.00 77.94 98 LEU A CA 1
ATOM 814 C C . LEU A 1 98 ? 6.493 2.881 -12.669 1.00 77.94 98 LEU A C 1
ATOM 816 O O . LEU A 1 98 ? 7.264 2.184 -13.328 1.00 77.94 98 LEU A O 1
ATOM 820 N N . LEU A 1 99 ? 5.345 2.406 -12.176 1.00 78.81 99 LEU A N 1
ATOM 821 C CA . LEU A 1 99 ? 4.903 1.020 -12.340 1.00 78.81 99 LEU A CA 1
ATOM 822 C C . LEU A 1 99 ? 4.653 0.633 -13.809 1.00 78.81 99 LEU A C 1
ATOM 824 O O . LEU A 1 99 ? 4.834 -0.524 -14.187 1.00 78.81 99 LEU A O 1
ATOM 828 N N . GLU A 1 100 ? 4.204 1.567 -14.648 1.00 81.12 100 GLU A N 1
ATOM 829 C CA . GLU A 1 100 ? 4.008 1.306 -16.078 1.00 81.12 100 GLU A CA 1
ATOM 830 C C . GLU A 1 100 ? 5.317 1.384 -16.871 1.00 81.12 100 GLU A C 1
ATOM 832 O O . GLU A 1 100 ? 5.495 0.625 -17.825 1.00 81.12 100 GLU A O 1
ATOM 837 N N . ARG A 1 101 ? 6.262 2.243 -16.469 1.00 73.31 101 ARG A N 1
ATOM 838 C CA . ARG A 1 101 ? 7.581 2.339 -17.113 1.00 73.31 101 ARG A CA 1
ATOM 839 C C . ARG A 1 101 ? 8.426 1.094 -16.887 1.00 73.31 101 ARG A C 1
ATOM 841 O O . ARG A 1 101 ? 9.017 0.616 -17.847 1.00 73.31 101 ARG A O 1
ATOM 848 N N . SER A 1 102 ? 8.391 0.507 -15.690 1.00 63.03 102 SER A N 1
ATOM 849 C CA . SER A 1 102 ? 9.124 -0.735 -15.401 1.00 63.03 102 SER A CA 1
ATOM 850 C C . SER A 1 102 ? 8.684 -1.932 -16.257 1.00 63.03 102 SER A C 1
ATOM 852 O O . SER A 1 102 ? 9.411 -2.907 -16.367 1.00 63.03 102 SER A O 1
ATOM 854 N N . LYS A 1 103 ? 7.519 -1.871 -16.920 1.00 61.66 103 LYS A N 1
ATOM 855 C CA . LYS A 1 103 ? 7.096 -2.889 -17.899 1.00 61.66 103 LYS A CA 1
ATOM 856 C C . LYS A 1 103 ? 7.649 -2.679 -19.303 1.00 61.66 103 LYS A C 1
ATOM 858 O O . LYS A 1 103 ? 7.597 -3.614 -20.093 1.00 61.66 103 LYS A O 1
ATOM 863 N N . ALA A 1 104 ? 8.043 -1.460 -19.661 1.00 55.09 1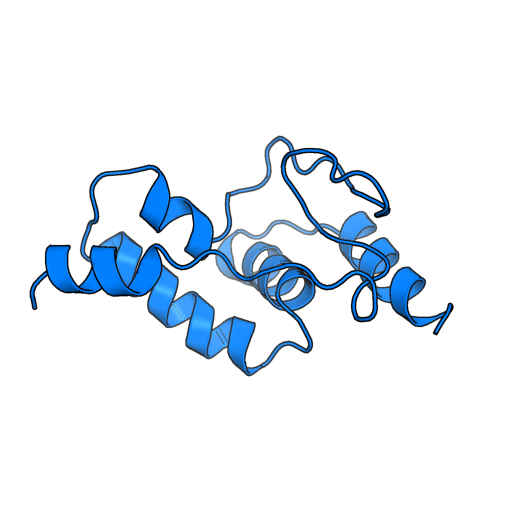04 ALA A N 1
ATOM 864 C CA . ALA A 1 104 ? 8.445 -1.138 -21.029 1.00 55.09 104 ALA A CA 1
ATOM 865 C C . ALA A 1 104 ? 9.862 -1.633 -21.363 1.00 55.09 104 ALA A C 1
ATOM 867 O O . ALA A 1 104 ? 10.203 -1.719 -22.542 1.00 55.09 104 ALA A O 1
ATOM 868 N N . ASP A 1 105 ? 10.645 -1.971 -20.337 1.00 46.75 105 ASP A N 1
ATOM 869 C CA . ASP A 1 105 ? 12.042 -2.394 -20.445 1.00 46.75 105 ASP A CA 1
ATOM 870 C C . ASP A 1 105 ? 12.233 -3.934 -20.392 1.00 46.75 105 ASP A C 1
ATOM 872 O O . ASP A 1 105 ? 13.370 -4.406 -20.461 1.00 46.75 105 ASP A O 1
ATOM 876 N N . LEU A 1 106 ? 11.131 -4.709 -20.355 1.00 44.09 106 LEU A N 1
ATOM 877 C CA . LEU A 1 106 ? 11.068 -6.186 -20.448 1.00 44.09 106 LEU A CA 1
ATOM 878 C C . LEU A 1 106 ? 10.591 -6.666 -21.830 1.00 44.09 106 LEU A C 1
ATOM 880 O O . LEU A 1 106 ? 11.167 -7.657 -22.340 1.00 44.09 106 LEU A O 1
#